Protein AF-A0A6N2JPS5-F1 (afdb_monomer)

Secondary structure (DSSP, 8-state):
------------------------------GGGTTTEEEEEEEEETTEEEEEPSS-EEE-TTSEEEETTTEEEEEEE-STTEEEEEETTTEEEEEEEEETTEEEEEETTEEEEEEEE-

Sequence (118 aa):
MKRFLFALLFLFFPLASLNLNYPSISLALDYQFVNETSWKVGSYENGVKSEAEPVPWVFRSNKTVNAGNLWRGIWKEEIGNRINVVIPSQDEFEVNFLNANEFIVFKNGEPYRWGRRQ

Foldseek 3Di:
DDDDDDDDDDDDDPPPPPPPPDPPPQLFAPCLLAAQWKWFKAWADPNDGDGGDPFIWTGHPVQKIDRPPPFIWGWDDDGHQKIWTDGPPPAIWIWGAPDSFKIFIDGPNHTTMIIGTD

Solvent-accessible surface area (backbone atoms only — not comparable to full-atom values): 6950 Å² total; per-residue (Å²): 140,83,85,84,84,83,83,83,82,80,80,82,73,80,80,76,79,78,77,76,78,68,77,79,76,74,51,64,53,61,59,82,63,47,40,75,35,46,23,37,34,18,48,26,54,97,92,42,75,51,77,59,45,92,61,38,40,38,30,37,76,86,35,38,33,30,37,72,89,80,45,63,31,42,46,44,81,65,69,39,53,30,30,41,37,40,29,84,99,77,49,64,35,41,38,40,48,79,51,86,49,35,34,41,27,28,44,96,88,38,69,46,30,35,35,34,55,110

Nearest PDB structures (foldseek):
  4cdc-assembly3_A  TM=5.733E-01  e=5.435E-03  Homo sapiens
  4cde-assembly1_D  TM=5.856E-01  e=2.292E-02  Homo sapiens
  6ksu-assembly2_B  TM=5.386E-01  e=1.719E+00  Streptomyces albidoflavus
  6ksu-assembly1_A  TM=5.591E-01  e=2.366E+00  Streptomyces albidoflavus
  8t1i-assembly1_I  TM=6.834E-01  e=5.264E+00  Mus musculus

Mean predicted aligned error: 11.91 Å

pLDDT: mean 81.28, std 19.8, range [42.62, 97.5]

Structure (mmCIF, N/CA/C/O backbone):
data_AF-A0A6N2JPS5-F1
#
_entry.id   AF-A0A6N2JPS5-F1
#
loop_
_atom_site.group_PDB
_atom_site.id
_atom_site.type_symbol
_atom_site.label_atom_id
_atom_site.label_alt_id
_atom_site.label_comp_id
_atom_site.label_asym_id
_atom_site.label_entity_id
_atom_site.label_seq_id
_atom_site.pdbx_PDB_ins_code
_atom_site.Cartn_x
_atom_site.Cartn_y
_atom_site.Cartn_z
_atom_site.occupancy
_atom_site.B_iso_or_equiv
_atom_site.auth_seq_id
_atom_site.auth_comp_id
_atom_site.auth_asym_id
_atom_site.auth_atom_id
_atom_site.pdbx_PDB_model_num
ATOM 1 N N . MET A 1 1 ? -51.072 74.377 -17.866 1.00 46.28 1 MET A N 1
ATOM 2 C CA . MET A 1 1 ? -49.753 73.755 -17.611 1.00 46.28 1 MET A CA 1
ATOM 3 C C . MET A 1 1 ? -49.767 73.113 -16.229 1.00 46.28 1 MET A C 1
ATOM 5 O O . MET A 1 1 ? -49.727 73.829 -15.240 1.00 46.28 1 MET A O 1
ATOM 9 N N . LYS A 1 2 ? -49.920 71.785 -16.151 1.00 43.72 2 LYS A N 1
ATOM 10 C CA . LYS A 1 2 ? -49.923 71.012 -14.896 1.00 43.72 2 LYS A CA 1
ATOM 11 C C . LYS A 1 2 ? -48.715 70.073 -14.912 1.00 43.72 2 LYS A C 1
ATOM 13 O O . LYS A 1 2 ? -48.508 69.371 -15.895 1.00 43.72 2 LYS A O 1
ATOM 18 N N . ARG A 1 3 ? -47.895 70.139 -13.861 1.00 46.50 3 ARG A N 1
ATOM 19 C CA . ARG A 1 3 ? -46.670 69.349 -13.673 1.00 46.50 3 ARG A CA 1
ATOM 20 C C . ARG A 1 3 ? -47.054 67.931 -13.234 1.00 46.50 3 ARG A C 1
ATOM 22 O O . ARG A 1 3 ? -47.804 67.794 -12.273 1.00 46.50 3 ARG A O 1
ATOM 29 N N . PHE A 1 4 ? -46.553 66.909 -13.925 1.00 44.97 4 PHE A N 1
ATOM 30 C CA . PHE A 1 4 ? -46.645 65.517 -13.481 1.00 44.97 4 PHE A CA 1
ATOM 31 C C . PHE A 1 4 ? -45.471 65.216 -12.547 1.00 44.97 4 PHE A C 1
ATOM 33 O O . PHE A 1 4 ? -44.313 65.369 -12.929 1.00 44.97 4 PHE A O 1
ATOM 40 N N . LEU A 1 5 ? -45.786 64.821 -11.315 1.00 45.25 5 LEU A N 1
ATOM 41 C CA . LEU A 1 5 ? -44.838 64.311 -10.332 1.00 45.25 5 LEU A CA 1
ATOM 42 C C . LEU A 1 5 ? -44.864 62.777 -10.443 1.00 45.25 5 LEU A C 1
ATOM 44 O O . LEU A 1 5 ? -45.883 62.165 -10.134 1.00 45.25 5 LEU A O 1
ATOM 48 N N . PHE A 1 6 ? -43.781 62.161 -10.916 1.00 45.09 6 PHE A N 1
ATOM 49 C CA . PHE A 1 6 ? -43.603 60.708 -10.851 1.00 45.09 6 PHE A CA 1
ATOM 50 C C . PHE A 1 6 ? -42.945 60.362 -9.511 1.00 45.09 6 PHE A C 1
ATOM 52 O O . PHE A 1 6 ? -41.793 60.718 -9.273 1.00 45.09 6 PHE A O 1
ATOM 59 N N . ALA A 1 7 ? -43.684 59.686 -8.632 1.00 49.62 7 ALA A N 1
ATOM 60 C CA . ALA A 1 7 ? -43.135 59.062 -7.435 1.00 49.62 7 ALA A CA 1
ATOM 61 C C . ALA A 1 7 ? -42.608 57.667 -7.804 1.00 49.62 7 ALA A C 1
ATOM 63 O O . ALA A 1 7 ? -43.377 56.787 -8.190 1.00 49.62 7 ALA A O 1
ATOM 64 N N . LEU A 1 8 ? -41.290 57.487 -7.719 1.00 46.53 8 LEU A N 1
ATOM 65 C CA . LEU A 1 8 ? -40.603 56.216 -7.933 1.00 46.53 8 LEU A CA 1
ATOM 66 C C . LEU A 1 8 ? -40.613 55.433 -6.610 1.00 46.53 8 LEU A C 1
ATOM 68 O O . LEU A 1 8 ? -39.907 55.786 -5.666 1.00 46.53 8 LEU A O 1
ATOM 72 N N . LEU A 1 9 ? -41.456 54.406 -6.519 1.00 47.78 9 LEU A N 1
ATOM 73 C CA . LEU A 1 9 ? -41.543 53.528 -5.354 1.00 47.78 9 LEU A CA 1
ATOM 74 C C . LEU A 1 9 ? -40.442 52.456 -5.459 1.00 47.78 9 LEU A C 1
ATOM 76 O O . LEU A 1 9 ? -40.553 51.524 -6.252 1.00 47.78 9 LEU A O 1
ATOM 80 N N . PHE A 1 10 ? -39.362 52.593 -4.687 1.00 46.97 10 PHE A N 1
ATOM 81 C CA . PHE A 1 10 ? -38.354 51.539 -4.549 1.00 46.97 10 PHE A CA 1
ATOM 82 C C . PHE A 1 10 ? -38.905 50.422 -3.655 1.00 46.97 10 PHE A C 1
ATOM 84 O O . PHE A 1 10 ? -39.022 50.587 -2.442 1.00 46.97 10 PHE A O 1
ATOM 91 N N . LEU A 1 11 ? -39.236 49.275 -4.249 1.00 50.22 11 LEU A N 1
ATOM 92 C CA . LEU A 1 11 ? -39.486 48.046 -3.500 1.00 50.22 11 LEU A CA 1
ATOM 93 C C . LEU A 1 11 ? -38.140 47.453 -3.066 1.00 50.22 11 LEU A C 1
ATOM 95 O O . LEU A 1 11 ? -37.388 46.914 -3.876 1.00 50.22 11 LEU A O 1
ATOM 99 N N . PHE A 1 12 ? -37.839 47.575 -1.774 1.00 47.62 12 PHE A N 1
ATOM 100 C CA . PHE A 1 12 ? -36.785 46.819 -1.105 1.00 47.62 12 PHE A CA 1
ATOM 101 C C . PHE A 1 12 ? -37.189 45.339 -1.080 1.00 47.62 12 PHE A C 1
ATOM 103 O O . PHE A 1 12 ? -38.052 44.940 -0.300 1.00 47.62 12 PHE A O 1
ATOM 110 N N . PHE A 1 13 ? -36.570 44.516 -1.923 1.00 46.41 13 PHE A N 1
ATOM 111 C CA . PHE A 1 13 ? -36.576 43.069 -1.726 1.00 46.41 13 PHE A CA 1
ATOM 112 C C . PHE A 1 13 ? -35.463 42.722 -0.730 1.00 46.41 13 PHE A C 1
ATOM 114 O O . PHE A 1 13 ? -34.297 42.996 -1.028 1.00 46.41 13 PHE A O 1
ATOM 121 N N . PRO A 1 14 ? -35.758 42.136 0.444 1.00 51.16 14 PRO A N 1
ATOM 122 C CA . PRO A 1 14 ? -34.706 41.555 1.259 1.00 51.16 14 PRO A CA 1
ATOM 123 C C . PRO A 1 14 ? -34.118 40.369 0.487 1.00 51.16 14 PRO A C 1
ATOM 125 O O . PRO A 1 14 ? -34.836 39.427 0.147 1.00 51.16 14 PRO A O 1
ATOM 128 N N . LEU A 1 15 ? -32.814 40.419 0.191 1.00 50.81 15 LEU A N 1
ATOM 129 C CA . LEU A 1 15 ? -32.074 39.237 -0.236 1.00 50.81 15 LEU A CA 1
ATOM 130 C C . LEU A 1 15 ? -32.166 38.218 0.902 1.00 50.81 15 LEU A C 1
ATOM 132 O O . LEU A 1 15 ? -31.472 38.329 1.910 1.00 50.81 15 LEU A O 1
ATOM 136 N N . ALA A 1 16 ? -33.044 37.232 0.748 1.00 57.97 16 ALA A N 1
ATOM 137 C CA . ALA A 1 16 ? -32.951 36.014 1.522 1.00 57.97 16 ALA A CA 1
ATOM 138 C C . ALA A 1 16 ? -31.613 35.368 1.152 1.00 57.97 16 ALA A C 1
ATOM 140 O O . ALA A 1 16 ? -31.433 34.886 0.033 1.00 57.97 16 ALA A O 1
ATOM 141 N N . SER A 1 17 ? -30.653 35.414 2.073 1.00 56.91 17 SER A N 1
ATOM 142 C CA . SER A 1 17 ? -29.422 34.645 1.969 1.00 56.91 17 SER A CA 1
ATOM 143 C C . SER A 1 17 ? -29.810 33.174 1.863 1.00 56.91 17 SER A C 1
ATOM 145 O O . SER A 1 17 ? -30.219 32.561 2.849 1.00 56.91 17 SER A O 1
ATOM 147 N N . LEU A 1 18 ? -29.733 32.617 0.654 1.00 47.78 18 LEU A N 1
ATOM 148 C CA . LEU A 1 18 ? -29.819 31.180 0.440 1.00 47.78 18 LEU A CA 1
ATOM 149 C C . LEU A 1 18 ? -28.638 30.563 1.181 1.00 47.78 18 LEU A C 1
ATOM 151 O O . LEU A 1 18 ? -27.499 30.604 0.720 1.00 47.78 18 LEU A O 1
ATOM 155 N N . ASN A 1 19 ? -28.920 30.037 2.368 1.00 46.47 19 ASN A N 1
ATOM 156 C CA . ASN A 1 19 ? -27.998 29.205 3.111 1.00 46.47 19 ASN A CA 1
ATOM 157 C C . ASN A 1 19 ? -27.922 27.884 2.339 1.00 46.47 19 ASN A C 1
ATOM 159 O O . ASN A 1 19 ? -28.701 26.960 2.572 1.00 46.47 19 ASN A O 1
ATOM 163 N N . LEU A 1 20 ? -27.069 27.859 1.313 1.00 42.62 20 LEU A N 1
ATOM 164 C CA . LEU A 1 20 ? -26.718 26.648 0.592 1.00 42.62 20 LEU A CA 1
ATOM 165 C C . LEU A 1 20 ? -25.969 25.774 1.590 1.00 42.62 20 LEU A C 1
ATOM 167 O O . LEU A 1 20 ? -24.757 25.879 1.759 1.00 42.62 20 LEU A O 1
ATOM 171 N N . ASN A 1 21 ? -26.733 24.947 2.293 1.00 45.78 21 ASN A N 1
ATOM 172 C CA . ASN A 1 21 ? -26.217 23.836 3.058 1.00 45.78 21 ASN A CA 1
ATOM 173 C C . ASN A 1 21 ? -25.651 22.852 2.032 1.00 45.78 21 ASN A C 1
ATOM 175 O O . ASN A 1 21 ? -26.351 21.958 1.559 1.00 45.78 21 ASN A O 1
ATOM 179 N N . TYR A 1 22 ? -24.421 23.101 1.584 1.00 45.38 22 TYR A N 1
ATOM 180 C CA . TYR A 1 22 ? -23.678 22.122 0.815 1.00 45.38 22 TYR A CA 1
ATOM 181 C C . TYR A 1 22 ? -23.520 20.917 1.737 1.00 45.38 22 TYR A C 1
ATOM 183 O O . TYR A 1 22 ? -22.900 21.066 2.794 1.00 45.38 22 TYR A O 1
ATOM 191 N N . PRO A 1 23 ? -24.078 19.739 1.404 1.00 45.28 23 PRO A N 1
ATOM 192 C CA . PRO A 1 23 ? -23.698 18.548 2.128 1.00 45.28 23 PRO A CA 1
ATOM 193 C C . PRO A 1 23 ? -22.191 18.420 1.942 1.00 45.28 23 PRO A C 1
ATOM 195 O O . PRO A 1 23 ? -21.704 18.297 0.816 1.00 45.28 23 PRO A O 1
ATOM 198 N N . SER A 1 24 ? -21.446 18.514 3.038 1.00 46.25 24 SER A N 1
ATOM 199 C CA . SER A 1 24 ? -20.051 18.117 3.068 1.00 46.25 24 SER A CA 1
ATOM 200 C C . SER A 1 24 ? -20.042 16.653 2.646 1.00 46.25 24 SER A C 1
ATOM 202 O O . SER A 1 24 ? -20.344 15.776 3.455 1.00 46.25 24 SER A O 1
ATOM 204 N N . ILE A 1 25 ? -19.776 16.372 1.369 1.00 48.50 25 ILE A N 1
ATOM 205 C CA . ILE A 1 25 ? -19.473 15.017 0.929 1.00 48.50 25 ILE A CA 1
ATOM 206 C C . ILE A 1 25 ? -18.106 14.732 1.542 1.00 48.50 25 ILE A C 1
ATOM 208 O O . ILE A 1 25 ? -17.063 14.949 0.932 1.00 48.50 25 ILE A O 1
ATOM 212 N N . SER A 1 26 ? -18.116 14.314 2.805 1.00 45.72 26 SER A N 1
ATOM 213 C CA . SER A 1 26 ? -17.046 13.504 3.346 1.00 45.72 26 SER A CA 1
ATOM 214 C C . SER A 1 26 ? -17.053 12.262 2.471 1.00 45.72 26 SER A C 1
ATOM 216 O O . SER A 1 26 ? -17.913 11.394 2.626 1.00 45.72 26 SER A O 1
ATOM 218 N N . LEU A 1 27 ? -16.184 12.242 1.460 1.00 52.41 27 LEU A N 1
ATOM 219 C CA . LEU A 1 27 ? -15.861 11.041 0.709 1.00 52.41 27 LEU A CA 1
ATOM 220 C C . LEU A 1 27 ? -15.152 10.129 1.709 1.00 52.41 27 LEU A C 1
ATOM 222 O O . LEU A 1 27 ? -13.929 10.084 1.748 1.00 52.41 27 LEU A O 1
ATOM 226 N N . ALA A 1 28 ? -15.915 9.506 2.607 1.00 54.88 28 ALA A N 1
ATOM 227 C CA . ALA A 1 28 ? -15.401 8.442 3.443 1.00 54.88 28 ALA A CA 1
ATOM 228 C C . ALA A 1 28 ? -14.760 7.431 2.495 1.00 54.88 28 ALA A C 1
ATOM 230 O O . ALA A 1 28 ? -15.338 7.128 1.443 1.00 54.88 28 ALA A O 1
ATOM 231 N N . LEU A 1 29 ? -13.561 6.962 2.834 1.00 60.25 29 LEU A N 1
ATOM 232 C CA . LEU A 1 29 ? -12.945 5.869 2.108 1.00 60.25 29 LEU A CA 1
ATOM 233 C C . LEU A 1 29 ? -13.990 4.757 2.054 1.00 60.25 29 LEU A C 1
ATOM 235 O O . LEU A 1 29 ? -14.466 4.319 3.105 1.00 60.25 29 LEU A O 1
ATOM 239 N N . ASP A 1 30 ? -14.395 4.318 0.862 1.00 65.50 30 ASP A N 1
ATOM 240 C CA . ASP A 1 30 ? -15.219 3.121 0.810 1.00 65.50 30 ASP A CA 1
ATOM 241 C C . ASP A 1 30 ? -14.335 1.986 1.323 1.00 65.50 30 ASP A C 1
ATOM 243 O O . ASP A 1 30 ? -13.376 1.559 0.672 1.00 65.50 30 ASP A O 1
ATOM 247 N N . TYR A 1 31 ? -14.619 1.549 2.549 1.00 61.44 31 TYR A N 1
ATOM 248 C CA . TYR A 1 31 ? -13.880 0.511 3.254 1.00 61.44 31 TYR A CA 1
ATOM 249 C C . TYR A 1 31 ? -13.767 -0.771 2.415 1.00 61.44 31 TYR A C 1
ATOM 251 O O . TYR A 1 31 ? -12.856 -1.571 2.643 1.00 61.44 31 TYR A O 1
ATOM 259 N N . GLN A 1 32 ? -14.637 -0.943 1.412 1.00 63.25 32 GLN A N 1
ATOM 260 C CA . GLN A 1 32 ? -14.581 -2.007 0.417 1.00 63.25 32 GLN A CA 1
ATOM 261 C C . GLN A 1 32 ? -13.287 -2.021 -0.424 1.00 63.25 32 GLN A C 1
ATOM 263 O O . GLN A 1 32 ? -12.913 -3.073 -0.956 1.00 63.25 32 GLN A O 1
ATOM 268 N N . PHE A 1 33 ? -12.579 -0.893 -0.552 1.00 70.25 33 PHE A N 1
ATOM 269 C CA . PHE A 1 33 ? -11.323 -0.819 -1.307 1.00 70.25 33 PHE A CA 1
ATOM 270 C C . PHE A 1 33 ? -10.105 -1.307 -0.526 1.00 70.25 33 PHE A C 1
ATOM 272 O O . PHE A 1 33 ? -9.121 -1.694 -1.146 1.00 70.25 33 PHE A O 1
ATOM 279 N N . VAL A 1 34 ? -10.158 -1.336 0.808 1.00 82.69 34 VAL A N 1
ATOM 280 C CA . VAL A 1 34 ? -8.989 -1.671 1.641 1.00 82.69 34 VAL A CA 1
ATOM 281 C C . VAL A 1 34 ? -9.198 -2.961 2.415 1.00 82.69 34 VAL A C 1
ATOM 283 O O . VAL A 1 34 ? -8.313 -3.811 2.453 1.00 82.69 34 VAL A O 1
ATOM 286 N N . ASN A 1 35 ? -10.370 -3.163 3.006 1.00 90.00 35 ASN A N 1
ATOM 287 C CA . ASN A 1 35 ? -10.589 -4.297 3.894 1.00 90.00 35 ASN A CA 1
ATOM 288 C C . ASN A 1 35 ? -10.630 -5.633 3.148 1.00 90.00 35 ASN A C 1
ATOM 290 O O . ASN A 1 35 ? -11.389 -5.798 2.197 1.00 90.00 35 ASN A O 1
ATOM 294 N N . GLU A 1 36 ? -9.868 -6.603 3.659 1.00 92.50 36 GLU A N 1
ATOM 295 C CA . GLU A 1 36 ? -9.789 -7.971 3.127 1.00 92.50 36 GLU A CA 1
ATOM 296 C C . GLU A 1 36 ? -9.407 -7.998 1.641 1.00 92.50 36 GLU A C 1
ATOM 298 O O . GLU A 1 36 ? -9.981 -8.720 0.826 1.00 92.50 36 GLU A O 1
ATOM 303 N N . THR A 1 37 ? -8.416 -7.182 1.284 1.00 94.94 37 THR A N 1
ATOM 304 C CA . THR A 1 37 ? -7.919 -7.066 -0.086 1.00 94.94 37 THR A CA 1
ATOM 305 C C . THR A 1 37 ? -6.486 -7.566 -0.202 1.00 94.94 37 THR A C 1
ATOM 307 O O . THR A 1 37 ? -5.688 -7.458 0.732 1.00 94.94 37 THR A O 1
ATOM 310 N N . SER A 1 38 ? -6.158 -8.127 -1.366 1.00 96.12 38 SER A N 1
ATOM 311 C CA . SER A 1 38 ? -4.811 -8.567 -1.715 1.00 96.12 38 SER A CA 1
ATOM 312 C C . SER A 1 38 ? -4.358 -7.894 -3.005 1.00 96.12 38 SER A C 1
ATOM 314 O O . SER A 1 38 ? -5.147 -7.722 -3.937 1.00 96.12 38 SER A O 1
ATOM 316 N N . TRP A 1 39 ? -3.092 -7.488 -3.046 1.00 96.69 39 TRP A N 1
ATOM 317 C CA . TRP A 1 39 ? -2.547 -6.641 -4.099 1.00 96.69 39 TRP A CA 1
ATOM 318 C C . TRP A 1 39 ? -1.195 -7.155 -4.560 1.00 96.69 39 TRP A C 1
ATOM 320 O O . TRP A 1 39 ? -0.305 -7.398 -3.747 1.00 96.69 39 TRP A O 1
ATOM 330 N N . LYS A 1 40 ? -1.014 -7.267 -5.876 1.00 96.69 40 LYS A N 1
ATOM 331 C CA . LYS A 1 40 ? 0.315 -7.385 -6.483 1.00 96.69 40 LYS A CA 1
ATOM 332 C C . LYS A 1 40 ? 0.964 -6.007 -6.457 1.00 96.69 40 LYS A C 1
ATOM 334 O O . LYS A 1 40 ? 0.348 -5.060 -6.941 1.00 96.69 40 LYS A O 1
ATOM 339 N N . VAL A 1 41 ? 2.172 -5.902 -5.908 1.00 96.69 41 VAL A N 1
ATOM 340 C CA . VAL A 1 41 ? 2.854 -4.615 -5.713 1.00 96.69 41 VAL A CA 1
ATOM 341 C C . VAL A 1 41 ? 4.189 -4.605 -6.437 1.00 96.69 41 VAL A C 1
ATOM 343 O O . VAL A 1 41 ? 4.956 -5.550 -6.312 1.00 96.69 41 VAL A O 1
ATOM 346 N N . GLY A 1 42 ? 4.462 -3.551 -7.200 1.00 96.31 42 GLY A N 1
ATOM 347 C CA . GLY A 1 42 ? 5.739 -3.332 -7.883 1.00 96.31 42 GLY A CA 1
ATOM 348 C C . GLY A 1 42 ? 6.344 -1.973 -7.539 1.00 96.31 42 GLY A C 1
ATOM 349 O O . GLY A 1 42 ? 5.695 -1.124 -6.923 1.00 96.31 42 GLY A O 1
ATOM 350 N N . SER A 1 43 ? 7.595 -1.758 -7.936 1.00 95.69 43 SER A N 1
ATOM 351 C CA . SER A 1 43 ? 8.271 -0.462 -7.838 1.00 95.69 43 SER A CA 1
ATOM 352 C C . SER A 1 43 ? 7.657 0.568 -8.779 1.00 95.69 43 SER A C 1
ATOM 354 O O . SER A 1 43 ? 7.199 0.238 -9.877 1.00 95.69 43 SER A O 1
ATOM 356 N N . TYR A 1 44 ? 7.642 1.821 -8.338 1.00 94.25 44 TYR A N 1
ATOM 357 C CA . TYR A 1 44 ? 7.251 2.965 -9.146 1.00 94.25 44 TYR A CA 1
ATOM 358 C C . TYR A 1 44 ? 8.393 3.974 -9.132 1.00 94.25 44 TYR A C 1
ATOM 360 O O . TYR A 1 44 ? 8.674 4.573 -8.100 1.00 94.25 44 TYR A O 1
ATOM 368 N N . GLU A 1 45 ? 9.050 4.160 -10.273 1.00 90.56 45 GLU A N 1
ATOM 369 C CA . GLU A 1 45 ? 10.230 5.018 -10.388 1.00 90.56 45 GLU A CA 1
ATOM 370 C C . GLU A 1 45 ? 10.107 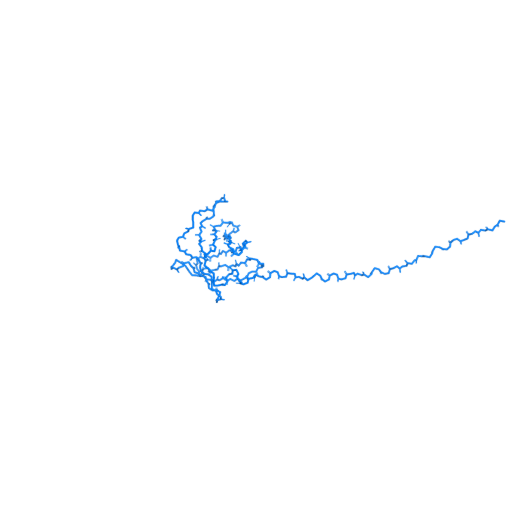5.880 -11.642 1.00 90.56 45 GLU A C 1
ATOM 372 O O . GLU A 1 45 ? 9.834 5.372 -12.728 1.00 90.56 45 GLU A O 1
ATOM 377 N N . ASN A 1 46 ? 10.285 7.198 -11.505 1.00 88.56 46 ASN A N 1
ATOM 378 C CA . ASN A 1 46 ? 10.261 8.149 -12.626 1.00 88.56 46 ASN A CA 1
ATOM 379 C C . ASN A 1 46 ? 9.010 8.039 -13.526 1.00 88.56 46 ASN A C 1
ATOM 381 O O . ASN A 1 46 ? 9.091 8.186 -14.744 1.00 88.56 46 ASN A O 1
ATOM 385 N N . GLY A 1 47 ? 7.845 7.749 -12.937 1.00 87.81 47 GLY A N 1
ATOM 386 C CA . GLY A 1 47 ? 6.591 7.585 -13.683 1.00 87.81 47 GLY A CA 1
ATOM 387 C C . GLY A 1 47 ? 6.385 6.200 -14.306 1.00 87.81 47 GLY A C 1
ATOM 388 O O . GLY A 1 47 ? 5.374 5.981 -14.971 1.00 87.81 47 GLY A O 1
ATOM 389 N N . VAL A 1 48 ? 7.310 5.261 -14.097 1.00 91.38 48 VAL A N 1
ATOM 390 C CA . VAL A 1 48 ? 7.277 3.920 -14.689 1.00 91.38 48 VAL A CA 1
ATOM 391 C C . VAL A 1 48 ? 6.935 2.875 -13.627 1.00 91.38 48 VAL A C 1
ATOM 393 O O . VAL A 1 48 ? 7.567 2.801 -12.573 1.00 91.38 48 VAL A O 1
ATOM 396 N N . LYS A 1 49 ? 5.933 2.041 -13.929 1.00 94.44 49 LYS A N 1
ATOM 397 C CA . LYS A 1 49 ? 5.544 0.868 -13.132 1.00 94.44 49 LYS A CA 1
ATOM 398 C C . LYS A 1 49 ? 6.440 -0.321 -13.507 1.00 94.44 49 LYS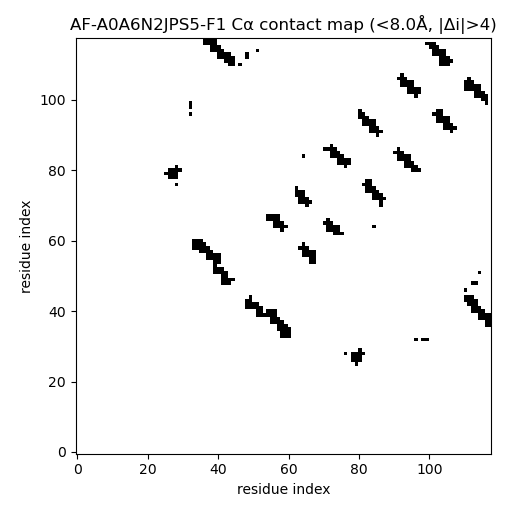 A C 1
ATOM 400 O O . LYS A 1 49 ? 6.438 -0.733 -14.666 1.00 94.44 49 LYS A O 1
ATOM 405 N N . SER A 1 50 ? 7.177 -0.885 -12.549 1.00 94.00 50 SER A N 1
ATOM 406 C CA . SER A 1 50 ? 7.912 -2.144 -12.754 1.00 94.00 50 SER A CA 1
ATOM 407 C C . SER A 1 50 ? 6.962 -3.340 -12.824 1.00 94.00 50 SER A C 1
ATOM 409 O O . SER A 1 50 ? 5.776 -3.217 -12.518 1.00 94.00 50 SER A O 1
ATOM 411 N N . GLU A 1 51 ? 7.490 -4.527 -13.129 1.00 92.31 51 GLU A N 1
ATOM 412 C CA . GLU A 1 51 ? 6.764 -5.769 -12.859 1.00 92.31 51 GLU A CA 1
ATOM 413 C C . GLU A 1 51 ? 6.426 -5.879 -11.363 1.00 92.31 51 GLU A C 1
ATOM 415 O O . GLU A 1 51 ? 7.156 -5.372 -10.504 1.00 92.31 51 GLU A O 1
ATOM 420 N N . ALA A 1 52 ? 5.284 -6.496 -11.062 1.00 90.75 52 ALA A N 1
ATOM 421 C CA . ALA A 1 52 ? 4.863 -6.691 -9.687 1.00 90.75 52 ALA A CA 1
ATOM 422 C C . ALA A 1 52 ? 5.636 -7.841 -9.031 1.00 90.75 52 ALA A C 1
ATOM 424 O O . ALA A 1 52 ? 5.802 -8.911 -9.616 1.00 90.75 52 ALA A O 1
ATOM 425 N N . GLU A 1 53 ? 6.048 -7.629 -7.787 1.00 85.81 53 GLU A N 1
ATOM 426 C CA . GLU A 1 53 ? 6.708 -8.631 -6.964 1.00 85.81 53 GLU A CA 1
ATOM 427 C C . GLU A 1 53 ? 5.757 -9.802 -6.638 1.00 85.81 53 GLU A C 1
ATOM 429 O O . GLU A 1 53 ? 4.533 -9.624 -6.553 1.00 85.81 53 GLU A O 1
ATOM 434 N N . PRO A 1 54 ? 6.297 -11.021 -6.432 1.00 83.25 54 PRO A N 1
ATOM 435 C CA . PRO A 1 54 ? 5.485 -12.217 -6.215 1.00 83.25 54 PRO A CA 1
ATOM 436 C C . PRO A 1 54 ? 4.763 -12.234 -4.861 1.00 83.25 54 PRO A C 1
ATOM 438 O O . PRO A 1 54 ? 3.780 -12.957 -4.708 1.00 83.25 54 PRO A O 1
ATOM 441 N N . VAL A 1 55 ? 5.235 -11.464 -3.874 1.00 92.00 55 VAL A N 1
ATOM 442 C CA . VAL A 1 55 ? 4.654 -11.423 -2.527 1.00 92.00 55 VAL A CA 1
ATOM 443 C C . VAL A 1 55 ? 3.599 -10.315 -2.461 1.00 92.00 55 VAL A C 1
ATOM 445 O O . VAL A 1 55 ? 3.953 -9.137 -2.540 1.00 92.00 55 VAL A O 1
ATOM 448 N N . PRO A 1 56 ? 2.306 -10.650 -2.305 1.00 94.44 56 PRO A N 1
ATOM 449 C CA . PRO A 1 56 ? 1.266 -9.641 -2.300 1.00 94.44 56 PRO A CA 1
ATOM 450 C C . PRO A 1 56 ? 1.217 -8.875 -0.980 1.00 94.44 56 PRO A C 1
ATOM 452 O O . PRO A 1 56 ? 1.567 -9.395 0.083 1.00 94.44 56 PRO A O 1
ATOM 455 N N . TRP A 1 57 ? 0.696 -7.654 -1.049 1.00 96.69 57 TRP A N 1
ATOM 456 C CA . TRP A 1 57 ? 0.300 -6.899 0.132 1.00 96.69 57 TRP A CA 1
ATOM 457 C C . TRP A 1 57 ? -1.144 -7.237 0.475 1.00 96.69 57 TRP A C 1
ATOM 459 O O . TRP A 1 57 ? -2.015 -7.218 -0.395 1.00 96.69 57 TRP A O 1
ATOM 469 N N . VAL A 1 58 ? -1.400 -7.562 1.738 1.00 97.00 58 VAL A N 1
ATOM 470 C CA . VAL A 1 58 ? -2.721 -7.966 2.223 1.00 97.00 58 VAL A CA 1
ATOM 471 C C . VAL A 1 58 ? -3.183 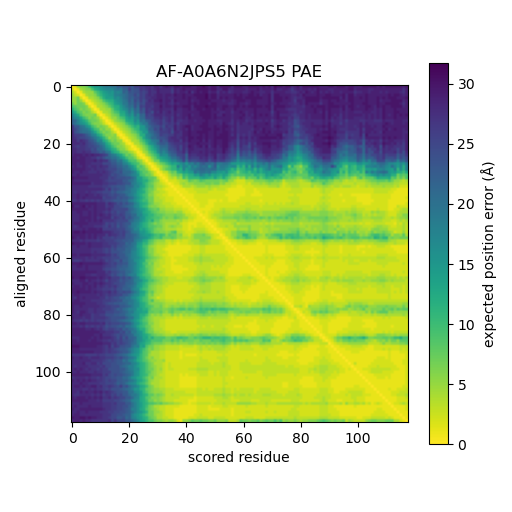-6.993 3.294 1.00 97.00 58 VAL A C 1
ATOM 473 O O . VAL A 1 58 ? -2.577 -6.929 4.364 1.00 97.00 58 VAL A O 1
ATOM 476 N N . PHE A 1 59 ? -4.271 -6.279 3.018 1.00 95.75 59 PHE A N 1
ATOM 477 C CA . PHE A 1 59 ? -4.911 -5.349 3.944 1.00 95.75 59 PHE A CA 1
ATOM 478 C C . PHE A 1 59 ? -6.106 -6.033 4.611 1.00 95.75 59 PHE A C 1
ATOM 480 O O . PHE A 1 59 ? -6.963 -6.620 3.950 1.00 95.75 59 PHE A O 1
ATOM 487 N N . ARG A 1 60 ? -6.160 -5.975 5.940 1.00 95.44 60 ARG A N 1
ATOM 488 C CA . ARG A 1 60 ? -7.177 -6.633 6.769 1.00 95.44 60 ARG A CA 1
ATOM 489 C C . ARG A 1 60 ? -8.104 -5.608 7.408 1.00 95.44 60 ARG A C 1
ATOM 491 O O . ARG A 1 60 ? -7.687 -4.496 7.729 1.00 95.44 60 ARG A O 1
ATOM 498 N N . SER A 1 61 ? -9.332 -6.028 7.684 1.00 92.31 61 SER A N 1
ATOM 499 C CA . SER A 1 61 ? -10.357 -5.237 8.381 1.00 92.31 61 SER A CA 1
ATOM 500 C C . SER A 1 61 ? -9.951 -4.780 9.787 1.00 92.31 61 SER A C 1
ATOM 502 O O . SER A 1 61 ? -10.358 -3.711 10.238 1.00 92.31 61 SER A O 1
ATOM 504 N N . ASN A 1 62 ? -9.079 -5.533 10.460 1.00 93.62 62 ASN A N 1
ATOM 505 C CA . ASN A 1 62 ? -8.532 -5.198 11.778 1.00 93.62 62 ASN A CA 1
ATOM 506 C C . ASN A 1 62 ? -7.396 -4.153 11.743 1.00 93.62 62 ASN A C 1
ATOM 508 O O . ASN A 1 62 ? -6.608 -4.083 12.685 1.00 93.62 62 ASN A O 1
ATOM 512 N N . LYS A 1 63 ? -7.282 -3.377 10.657 1.00 94.50 63 LYS A N 1
ATOM 513 C CA . LYS A 1 63 ? -6.256 -2.341 10.453 1.00 94.50 63 LYS A CA 1
ATOM 514 C C . LYS A 1 63 ? -4.819 -2.861 10.327 1.00 94.50 63 LYS A C 1
ATOM 516 O O . LYS A 1 63 ? -3.878 -2.075 10.35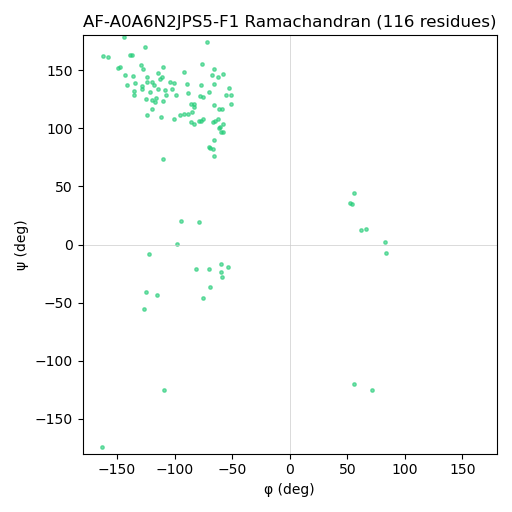1 1.00 94.50 63 LYS A O 1
ATOM 521 N N . THR A 1 64 ? -4.621 -4.166 10.139 1.00 96.69 64 THR A N 1
ATOM 522 C CA . THR A 1 64 ? -3.291 -4.722 9.843 1.00 96.69 64 THR A CA 1
ATOM 523 C C . THR A 1 64 ? -3.041 -4.811 8.343 1.00 96.69 64 THR A C 1
ATOM 525 O O . THR A 1 64 ? -3.960 -5.014 7.544 1.00 96.69 64 THR A O 1
ATOM 528 N N . VAL A 1 65 ? -1.779 -4.664 7.958 1.00 97.06 65 VAL A N 1
ATOM 529 C CA . VAL A 1 65 ? -1.295 -4.890 6.596 1.00 97.06 65 VAL A CA 1
ATOM 530 C C . VAL A 1 65 ? 0.018 -5.667 6.648 1.00 97.06 65 VAL A C 1
ATOM 532 O O . VAL A 1 65 ? 0.800 -5.528 7.587 1.00 97.06 65 VAL A O 1
ATOM 535 N N . ASN A 1 66 ? 0.256 -6.547 5.682 1.00 96.62 66 ASN A N 1
ATOM 536 C CA . ASN A 1 66 ? 1.502 -7.308 5.590 1.00 96.62 66 ASN A CA 1
ATOM 537 C C . ASN A 1 66 ? 1.881 -7.576 4.135 1.00 96.62 66 ASN A C 1
ATOM 539 O O . ASN A 1 66 ? 1.000 -7.697 3.286 1.00 96.62 66 ASN A O 1
ATOM 543 N N . ALA A 1 67 ? 3.178 -7.741 3.887 1.00 95.00 67 ALA A N 1
ATOM 544 C CA . ALA A 1 67 ? 3.712 -8.289 2.644 1.00 95.00 67 ALA A CA 1
ATOM 545 C C . ALA A 1 67 ? 4.292 -9.682 2.916 1.00 95.00 67 ALA A C 1
ATOM 547 O O . ALA A 1 67 ? 5.508 -9.869 3.024 1.00 95.00 67 ALA A O 1
ATOM 548 N N . GLY A 1 68 ? 3.409 -10.663 3.116 1.00 90.88 68 GLY A N 1
ATOM 549 C CA . GLY A 1 68 ? 3.794 -12.023 3.491 1.00 90.88 68 GLY A CA 1
ATOM 550 C C . GLY A 1 68 ? 4.649 -12.050 4.764 1.00 90.88 68 GLY A C 1
ATOM 551 O O . GLY A 1 68 ? 4.217 -11.602 5.827 1.00 90.88 68 GLY A O 1
ATOM 552 N N . ASN A 1 69 ? 5.874 -12.572 4.648 1.00 91.38 69 ASN A N 1
ATOM 553 C CA . ASN A 1 69 ? 6.847 -12.633 5.746 1.00 91.38 69 ASN A CA 1
ATOM 554 C C . ASN A 1 69 ? 7.882 -11.493 5.720 1.00 91.38 69 ASN A C 1
ATOM 556 O O . ASN A 1 69 ? 8.756 -11.470 6.580 1.00 91.38 69 ASN A O 1
ATOM 560 N N . LEU A 1 70 ? 7.810 -10.576 4.747 1.00 91.75 70 LEU A N 1
ATOM 561 C CA . LEU A 1 70 ? 8.807 -9.515 4.571 1.00 91.75 70 LEU A CA 1
ATOM 562 C C . LEU A 1 70 ? 8.638 -8.409 5.611 1.00 91.75 70 LEU A C 1
ATOM 564 O O . LEU A 1 70 ? 9.607 -7.981 6.230 1.00 91.75 70 LEU A O 1
ATOM 568 N N . TRP A 1 71 ? 7.400 -7.962 5.819 1.00 94.56 71 TRP A N 1
ATOM 569 C CA . TRP A 1 71 ? 7.080 -6.939 6.807 1.00 94.56 71 TRP A CA 1
ATOM 570 C C . TRP A 1 71 ? 5.610 -6.999 7.224 1.00 94.56 71 TRP A C 1
ATOM 572 O O . TRP A 1 71 ? 4.754 -7.572 6.540 1.00 94.56 71 TRP A O 1
ATOM 582 N N . ARG A 1 72 ? 5.328 -6.388 8.377 1.00 96.56 72 ARG A N 1
ATOM 583 C CA . ARG A 1 72 ? 3.985 -6.201 8.934 1.00 96.56 72 ARG A CA 1
ATOM 584 C C . ARG A 1 72 ? 3.843 -4.767 9.416 1.00 96.56 72 ARG A C 1
ATOM 586 O O . ARG A 1 72 ? 4.768 -4.229 10.014 1.00 96.56 72 ARG A O 1
ATOM 593 N N . GLY A 1 73 ? 2.686 -4.179 9.165 1.00 97.19 73 GLY A N 1
ATOM 594 C CA . GLY A 1 73 ? 2.374 -2.809 9.527 1.00 97.19 73 GLY A CA 1
ATOM 595 C C . GLY A 1 73 ? 0.924 -2.645 9.954 1.00 97.19 73 GLY A C 1
ATOM 596 O O . GLY A 1 73 ? 0.124 -3.589 9.958 1.00 97.19 73 GLY A O 1
ATOM 597 N N . ILE A 1 74 ? 0.601 -1.415 10.317 1.00 97.06 74 ILE A N 1
ATOM 598 C CA . ILE A 1 74 ? -0.742 -0.973 10.673 1.00 97.06 74 ILE A CA 1
ATOM 599 C C . ILE A 1 74 ? -1.130 0.099 9.670 1.00 97.06 74 ILE A C 1
ATOM 601 O O . ILE A 1 74 ? -0.313 0.960 9.350 1.00 97.06 74 ILE A O 1
ATOM 605 N N . TRP A 1 75 ? -2.362 0.049 9.180 1.00 95.62 75 TRP A N 1
ATOM 606 C CA . TRP A 1 75 ? -2.896 1.093 8.324 1.00 95.62 75 TRP A CA 1
ATOM 607 C C . TRP A 1 75 ? -3.984 1.893 9.030 1.00 95.62 75 TRP A C 1
ATOM 609 O O . TRP A 1 75 ? -4.792 1.360 9.794 1.00 95.62 75 TRP A O 1
ATOM 619 N N . LYS A 1 76 ? -4.022 3.190 8.751 1.00 92.88 76 LYS A N 1
ATOM 620 C CA . LYS A 1 76 ? -5.014 4.122 9.274 1.00 92.88 76 LYS A CA 1
ATOM 621 C C . LYS A 1 76 ? -5.635 4.892 8.118 1.00 92.88 76 LYS A C 1
ATOM 623 O O . LYS A 1 76 ? -4.935 5.322 7.212 1.00 92.88 76 LYS A O 1
ATOM 628 N N . GLU A 1 77 ? -6.954 5.040 8.159 1.00 88.94 77 GLU A N 1
ATOM 629 C CA . GLU A 1 77 ? -7.667 5.892 7.208 1.00 88.94 77 GLU A CA 1
ATOM 630 C C . GLU A 1 77 ? -7.277 7.356 7.418 1.00 88.94 77 GLU A C 1
ATOM 632 O O . GLU A 1 77 ? -7.166 7.818 8.559 1.00 88.94 77 GLU A O 1
ATOM 637 N N . GLU A 1 78 ? -7.083 8.066 6.312 1.00 85.44 78 GLU A N 1
ATOM 638 C CA . GLU A 1 78 ? -6.927 9.512 6.310 1.00 85.44 78 GLU A CA 1
ATOM 639 C C . GLU A 1 78 ? -8.161 10.179 5.690 1.00 85.44 78 GLU A C 1
ATOM 641 O O . GLU A 1 78 ? -9.279 9.978 6.155 1.00 85.44 78 GLU A O 1
ATOM 646 N N . ILE A 1 79 ? -7.972 11.016 4.672 1.00 80.25 79 ILE A N 1
ATOM 647 C CA . ILE A 1 79 ? -9.040 11.757 4.009 1.00 80.25 79 ILE A CA 1
ATOM 648 C C . ILE A 1 79 ? -9.253 11.157 2.623 1.00 80.25 79 ILE A C 1
ATOM 650 O O . ILE A 1 79 ? -8.302 10.987 1.857 1.00 80.25 79 ILE A O 1
ATOM 654 N N . GLY A 1 80 ? -10.510 10.901 2.260 1.00 83.38 80 GLY A N 1
ATOM 655 C CA . GLY A 1 80 ? -10.842 10.469 0.909 1.00 83.38 80 GLY A CA 1
ATOM 656 C C . GLY A 1 80 ? -10.387 9.041 0.637 1.00 83.38 80 GLY A C 1
ATOM 657 O O . GLY A 1 80 ? -10.721 8.106 1.351 1.00 83.38 80 GLY A O 1
ATOM 658 N N . ASN A 1 81 ? -9.606 8.878 -0.425 1.00 88.19 81 ASN A N 1
ATOM 659 C CA . ASN A 1 81 ? -9.100 7.601 -0.919 1.00 88.19 81 ASN A CA 1
ATOM 660 C C . ASN A 1 81 ? -7.693 7.254 -0.396 1.00 88.19 81 ASN A C 1
ATOM 662 O O . ASN A 1 81 ? -6.981 6.459 -1.012 1.00 88.19 81 ASN A O 1
ATOM 666 N N . ARG A 1 82 ? -7.272 7.880 0.708 1.00 91.56 82 ARG A N 1
ATOM 667 C CA . ARG A 1 82 ? -5.916 7.772 1.248 1.00 91.56 82 ARG A CA 1
ATOM 668 C C . ARG A 1 82 ? -5.889 7.055 2.583 1.00 91.56 82 ARG A C 1
ATOM 670 O O . ARG A 1 82 ? -6.759 7.239 3.436 1.00 91.56 82 ARG A O 1
ATOM 677 N N . ILE A 1 83 ? -4.847 6.260 2.762 1.00 94.62 83 ILE A N 1
ATOM 678 C CA . ILE A 1 83 ? -4.484 5.673 4.044 1.00 94.62 83 ILE A CA 1
ATOM 679 C C . ILE A 1 83 ? -3.010 5.941 4.318 1.00 94.62 83 ILE A C 1
ATOM 681 O O . ILE A 1 83 ? -2.198 6.041 3.401 1.00 94.62 83 ILE A O 1
ATOM 685 N N . ASN A 1 84 ? -2.662 5.958 5.592 1.00 95.94 84 ASN A N 1
ATOM 686 C CA . ASN A 1 84 ? -1.289 5.908 6.052 1.00 95.94 84 ASN A CA 1
ATOM 687 C C . ASN A 1 84 ? -0.959 4.480 6.488 1.00 95.94 84 ASN A C 1
ATOM 689 O O . ASN A 1 84 ? -1.792 3.820 7.115 1.00 95.94 84 ASN A O 1
ATOM 693 N N . VAL A 1 85 ? 0.233 3.994 6.157 1.00 96.75 85 VAL A N 1
ATOM 694 C CA . VAL A 1 85 ? 0.754 2.705 6.610 1.00 96.75 85 VAL A CA 1
ATOM 695 C C . VAL A 1 85 ? 2.030 2.940 7.398 1.00 96.75 85 VAL A C 1
ATOM 697 O O . VAL A 1 85 ? 3.001 3.482 6.877 1.00 96.75 85 VAL A O 1
ATOM 700 N N . VAL A 1 86 ? 2.045 2.439 8.630 1.00 97.38 86 VAL A N 1
ATOM 701 C CA . VAL A 1 86 ? 3.205 2.472 9.521 1.00 97.38 86 VAL A CA 1
ATOM 702 C C . VAL A 1 86 ? 3.747 1.058 9.685 1.00 97.38 86 VAL A C 1
ATOM 704 O O . VAL A 1 86 ? 3.034 0.155 10.134 1.00 97.38 86 VAL A O 1
ATOM 707 N N . ILE A 1 87 ? 5.025 0.868 9.366 1.00 96.19 87 ILE A N 1
ATOM 708 C CA . ILE A 1 87 ? 5.796 -0.334 9.686 1.00 96.19 87 ILE A CA 1
ATOM 709 C C . ILE A 1 87 ? 6.645 -0.008 10.923 1.00 96.19 87 ILE A C 1
ATOM 711 O O . ILE A 1 87 ? 7.605 0.763 10.814 1.00 96.19 87 ILE A O 1
ATOM 715 N N . PRO A 1 88 ? 6.320 -0.564 12.107 1.00 91.31 88 PRO A N 1
ATOM 716 C CA . PRO A 1 88 ? 6.994 -0.209 13.352 1.00 91.31 88 PRO A CA 1
ATOM 717 C C . PRO A 1 88 ? 8.520 -0.294 13.246 1.00 91.31 88 PRO A C 1
ATOM 719 O O . PRO A 1 88 ? 9.066 -1.314 12.826 1.00 91.31 88 PRO A O 1
ATOM 722 N N . SER A 1 89 ? 9.195 0.789 13.643 1.00 86.19 89 SER A N 1
ATOM 723 C CA . SER A 1 89 ? 10.662 0.909 13.659 1.00 86.19 89 SER A CA 1
ATOM 724 C C . SER A 1 89 ? 11.359 0.793 12.295 1.00 86.19 89 SER A C 1
ATOM 726 O O . SER A 1 89 ? 12.582 0.663 12.268 1.00 86.19 89 SER A O 1
ATOM 728 N N . GLN A 1 90 ? 10.624 0.847 11.179 1.00 89.94 90 GLN A N 1
ATOM 729 C CA . GLN A 1 90 ? 11.203 0.765 9.836 1.00 89.94 90 GLN A CA 1
ATOM 730 C C . GLN A 1 90 ? 10.793 1.929 8.944 1.00 89.94 90 GLN A C 1
ATOM 732 O O . GLN A 1 90 ? 11.667 2.578 8.373 1.00 89.94 90 GLN A O 1
ATOM 737 N N . ASP A 1 91 ? 9.489 2.157 8.776 1.00 91.88 91 ASP A N 1
ATOM 738 C CA . ASP A 1 91 ? 9.022 3.013 7.689 1.00 91.88 91 ASP A CA 1
ATOM 739 C C . ASP A 1 91 ? 7.591 3.517 7.873 1.00 91.88 91 ASP A C 1
ATOM 741 O O . ASP A 1 91 ? 6.792 2.930 8.606 1.00 91.88 91 ASP A O 1
ATOM 745 N N . GLU A 1 92 ? 7.268 4.569 7.133 1.00 95.44 92 GLU A N 1
ATOM 746 C CA . GLU A 1 92 ? 5.921 5.111 7.001 1.00 95.44 92 GLU A CA 1
ATOM 747 C C . GLU A 1 92 ? 5.689 5.559 5.555 1.00 95.44 92 GLU A C 1
ATOM 749 O O . GLU A 1 92 ? 6.563 6.163 4.926 1.00 95.44 92 GLU A O 1
ATOM 754 N N . PHE A 1 93 ? 4.514 5.250 5.013 1.00 96.44 93 PHE A N 1
ATOM 755 C CA . PHE A 1 93 ? 4.137 5.658 3.664 1.00 96.44 93 PHE A CA 1
ATOM 756 C C . PHE A 1 93 ? 2.633 5.889 3.519 1.00 96.44 93 PHE A C 1
ATOM 758 O O . PHE A 1 93 ? 1.810 5.259 4.185 1.00 96.44 93 PHE A O 1
ATOM 765 N N . GLU A 1 94 ? 2.274 6.777 2.595 1.00 96.06 94 GLU A N 1
ATOM 766 C CA . GLU A 1 94 ? 0.890 7.038 2.199 1.00 96.06 94 GLU A CA 1
ATOM 767 C C . GLU A 1 94 ? 0.506 6.084 1.061 1.00 96.06 94 GLU A C 1
ATOM 769 O O . GLU A 1 94 ? 1.284 5.859 0.135 1.00 96.06 94 GLU A O 1
ATOM 774 N N . VAL A 1 95 ? -0.701 5.529 1.095 1.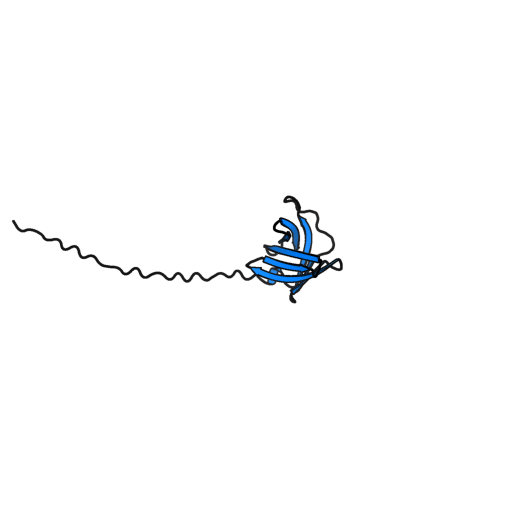00 95.69 95 VAL A N 1
ATOM 775 C CA . VAL A 1 95 ? -1.280 4.757 -0.008 1.00 95.69 95 VAL A CA 1
ATOM 776 C C . VAL A 1 95 ? -2.523 5.483 -0.499 1.00 95.69 95 VAL A C 1
ATOM 778 O O . VAL A 1 95 ? -3.466 5.711 0.256 1.00 95.69 95 VAL A O 1
ATOM 781 N N . ASN A 1 96 ? -2.530 5.818 -1.783 1.00 94.56 96 ASN A N 1
ATOM 782 C CA . ASN A 1 96 ? -3.609 6.524 -2.454 1.00 94.56 96 ASN A CA 1
ATOM 783 C C . ASN A 1 96 ? -4.298 5.577 -3.448 1.00 94.56 96 ASN A C 1
ATOM 785 O O . ASN A 1 96 ? -3.715 5.196 -4.471 1.00 94.56 96 ASN A O 1
ATOM 789 N N . PHE A 1 97 ? -5.532 5.179 -3.140 1.00 92.69 97 PHE A N 1
ATOM 790 C CA . PHE A 1 97 ? -6.335 4.274 -3.961 1.00 92.69 97 PHE A CA 1
ATOM 791 C C . PHE A 1 97 ? -6.952 5.029 -5.135 1.00 92.69 97 PHE A C 1
ATOM 793 O O . PHE A 1 97 ? -7.911 5.779 -4.976 1.00 92.69 97 PHE A O 1
ATOM 800 N N . LEU A 1 98 ? -6.426 4.818 -6.339 1.00 91.38 98 LEU A N 1
ATOM 801 C CA . LEU A 1 98 ? -6.911 5.498 -7.543 1.00 91.38 98 LEU A CA 1
ATOM 802 C C . LEU A 1 98 ? -8.312 5.020 -7.935 1.00 91.38 98 LEU A C 1
ATOM 804 O O . LEU A 1 98 ? -9.122 5.792 -8.442 1.00 91.38 98 LEU A O 1
ATOM 808 N N . ASN A 1 99 ? -8.577 3.730 -7.735 1.00 90.00 99 ASN A N 1
ATOM 809 C CA . ASN A 1 99 ? -9.859 3.080 -7.974 1.00 90.00 99 ASN A CA 1
ATOM 810 C C . ASN A 1 99 ? -9.899 1.727 -7.237 1.00 90.00 99 ASN A C 1
ATOM 812 O O . ASN A 1 99 ? -8.968 1.361 -6.522 1.00 90.00 99 ASN A O 1
ATOM 816 N N . ALA A 1 100 ? -10.962 0.948 -7.455 1.00 89.56 100 ALA A N 1
ATOM 817 C CA . ALA A 1 100 ? -11.158 -0.356 -6.818 1.00 89.56 100 ALA A CA 1
ATOM 818 C C . ALA A 1 100 ? -10.062 -1.400 -7.102 1.00 89.56 100 ALA A C 1
ATOM 820 O O . ALA A 1 100 ? -10.001 -2.410 -6.398 1.00 89.56 100 ALA A O 1
ATOM 821 N N . ASN A 1 101 ? -9.244 -1.177 -8.135 1.00 92.75 101 ASN A N 1
ATOM 822 C CA . ASN A 1 101 ? -8.286 -2.129 -8.683 1.00 92.75 101 ASN A CA 1
ATOM 823 C C . ASN A 1 101 ? -6.842 -1.624 -8.680 1.00 92.75 101 ASN A C 1
ATOM 825 O 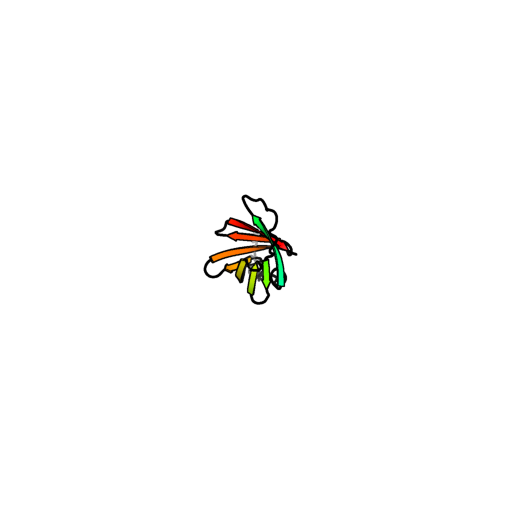O . ASN A 1 101 ? -5.951 -2.424 -8.965 1.00 92.75 101 ASN A O 1
ATOM 829 N N . GLU A 1 102 ? -6.583 -0.354 -8.356 1.00 94.25 102 GLU A N 1
ATOM 830 C CA . GLU A 1 102 ? -5.236 0.224 -8.376 1.00 94.25 102 GLU A CA 1
ATOM 831 C C . GLU A 1 102 ? -4.984 1.231 -7.247 1.00 94.25 102 GLU A C 1
ATOM 833 O O . GLU A 1 102 ? -5.852 2.033 -6.898 1.00 94.25 102 GLU A O 1
ATOM 838 N N . PHE A 1 103 ? -3.745 1.254 -6.751 1.00 95.62 103 PHE A N 1
ATOM 839 C CA . PHE A 1 103 ? -3.234 2.304 -5.868 1.00 95.62 103 PHE A CA 1
ATOM 840 C C . PHE A 1 103 ? -1.802 2.707 -6.225 1.00 95.62 103 PHE A C 1
ATOM 842 O O . PHE A 1 103 ? -1.074 1.956 -6.882 1.00 95.62 103 PHE A O 1
ATOM 849 N N . ILE A 1 104 ? -1.380 3.869 -5.723 1.00 96.50 104 ILE A N 1
ATOM 850 C CA . ILE A 1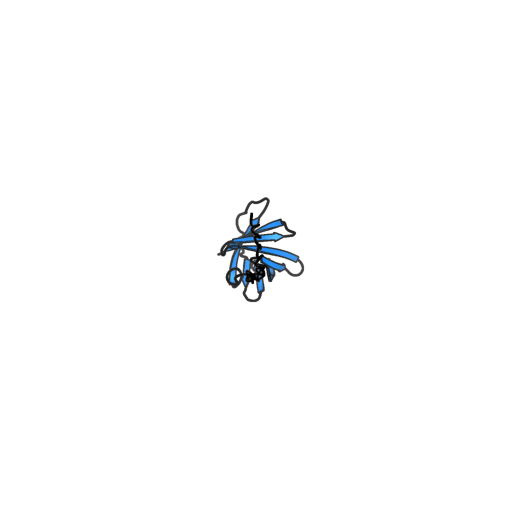 104 ? 0.020 4.314 -5.689 1.00 96.50 104 ILE A CA 1
ATOM 851 C C . ILE A 1 104 ? 0.433 4.534 -4.235 1.00 96.50 104 ILE A C 1
ATOM 853 O O . ILE A 1 104 ? -0.346 5.043 -3.433 1.00 96.50 104 ILE A O 1
ATOM 857 N N . VAL A 1 105 ? 1.657 4.138 -3.905 1.00 96.81 105 VAL A N 1
ATOM 858 C CA . VAL A 1 105 ? 2.282 4.369 -2.602 1.00 96.81 105 VAL A CA 1
ATOM 859 C C . VAL A 1 105 ? 3.257 5.522 -2.728 1.00 96.81 105 VAL A C 1
ATOM 861 O O . VAL A 1 105 ? 4.078 5.527 -3.647 1.00 96.81 105 VAL A O 1
ATOM 864 N N . PHE A 1 106 ? 3.205 6.447 -1.781 1.00 96.38 106 PHE A N 1
ATOM 865 C CA . PHE A 1 106 ? 4.088 7.594 -1.687 1.00 96.38 106 PHE A CA 1
ATOM 866 C C . PHE A 1 106 ? 4.946 7.490 -0.434 1.00 96.38 106 PHE A C 1
ATOM 868 O O . PHE A 1 106 ? 4.444 7.239 0.662 1.00 96.38 106 PHE A O 1
ATOM 875 N N . LYS A 1 107 ? 6.244 7.732 -0.591 1.00 95.12 107 LYS A N 1
ATOM 876 C CA . LYS A 1 107 ? 7.197 7.823 0.511 1.00 95.12 107 LYS A CA 1
ATOM 877 C C . LYS A 1 107 ? 7.903 9.167 0.423 1.00 95.12 107 LYS A C 1
ATOM 879 O O . LYS A 1 107 ? 8.461 9.502 -0.616 1.00 95.12 107 LYS A O 1
ATOM 884 N N . ASN A 1 108 ? 7.859 9.945 1.504 1.00 93.75 108 ASN A N 1
ATOM 885 C CA . ASN A 1 108 ? 8.385 11.317 1.542 1.00 93.75 108 ASN A CA 1
ATOM 886 C C . ASN A 1 108 ? 7.816 12.227 0.431 1.00 93.75 108 ASN A C 1
ATOM 888 O O . ASN A 1 108 ? 8.526 13.072 -0.102 1.00 93.75 108 ASN A O 1
ATOM 892 N N . GLY A 1 109 ? 6.543 12.035 0.068 1.00 92.94 109 GLY A N 1
ATOM 893 C CA . GLY A 1 109 ? 5.862 12.808 -0.979 1.00 92.94 109 GLY A CA 1
ATOM 894 C C . GLY A 1 109 ? 6.098 12.321 -2.412 1.00 92.94 109 GLY A C 1
ATOM 895 O O . GLY A 1 109 ? 5.405 12.776 -3.317 1.00 92.94 109 GLY A O 1
ATOM 896 N N . GLU A 1 110 ? 6.998 11.360 -2.623 1.00 94.56 110 GLU A N 1
ATOM 897 C CA . GLU A 1 110 ? 7.333 10.840 -3.950 1.00 94.56 110 GLU A CA 1
ATOM 898 C C . GLU A 1 110 ? 6.698 9.462 -4.193 1.00 94.56 110 GLU A C 1
ATOM 900 O O . GLU A 1 110 ? 6.698 8.622 -3.283 1.00 94.56 110 GLU A O 1
ATOM 905 N N . PRO A 1 111 ? 6.173 9.181 -5.402 1.00 95.75 111 PRO A N 1
ATOM 906 C CA . PRO A 1 111 ? 5.739 7.841 -5.778 1.00 95.75 111 PRO A CA 1
ATOM 907 C C . PRO A 1 111 ? 6.870 6.819 -5.605 1.00 95.75 111 PRO A C 1
ATOM 909 O O . PRO A 1 111 ? 7.972 7.011 -6.110 1.00 95.75 111 PRO A O 1
ATOM 912 N N . TYR A 1 112 ? 6.578 5.724 -4.910 1.00 94.06 112 TYR A N 1
ATOM 913 C CA . TYR A 1 112 ? 7.552 4.693 -4.544 1.00 94.06 112 TYR A CA 1
ATOM 914 C C . TYR A 1 112 ? 7.125 3.292 -5.004 1.00 94.06 112 TYR A C 1
ATOM 916 O O . TYR A 1 112 ? 7.940 2.515 -5.503 1.00 94.06 112 TYR A O 1
ATOM 924 N N . ARG A 1 113 ? 5.837 2.950 -4.873 1.00 96.88 113 ARG A N 1
ATOM 925 C CA . ARG A 1 113 ? 5.277 1.662 -5.323 1.00 96.88 113 ARG A CA 1
ATOM 926 C C . ARG A 1 113 ? 3.940 1.861 -6.020 1.00 96.88 113 ARG A C 1
ATOM 928 O O . ARG A 1 113 ? 3.271 2.875 -5.839 1.00 96.88 113 ARG A O 1
ATOM 935 N N . TRP A 1 114 ? 3.512 0.850 -6.762 1.00 97.50 114 TRP A N 1
ATOM 936 C CA . TRP A 1 114 ? 2.147 0.740 -7.271 1.00 97.50 114 TRP A CA 1
ATOM 937 C C . TRP A 1 114 ? 1.552 -0.610 -6.902 1.00 97.50 114 TRP A C 1
ATOM 939 O O . TRP A 1 114 ? 2.276 -1.598 -6.786 1.00 97.50 114 TRP A O 1
ATOM 949 N N . GLY A 1 115 ? 0.234 -0.652 -6.744 1.00 96.62 115 GLY A N 1
ATOM 950 C CA . GLY A 1 115 ? -0.510 -1.872 -6.466 1.00 96.62 115 GLY A CA 1
ATOM 951 C C . GLY A 1 115 ? -1.606 -2.112 -7.490 1.00 96.62 115 GLY A C 1
ATOM 952 O O . GLY A 1 115 ? -2.262 -1.168 -7.931 1.00 96.62 115 GLY A O 1
ATOM 953 N N . ARG A 1 116 ? -1.839 -3.383 -7.825 1.00 95.69 116 ARG A N 1
ATOM 954 C CA . ARG A 1 116 ? -3.029 -3.840 -8.552 1.00 95.69 116 ARG A CA 1
ATOM 955 C C . ARG A 1 116 ? -3.698 -4.991 -7.820 1.00 95.69 116 ARG 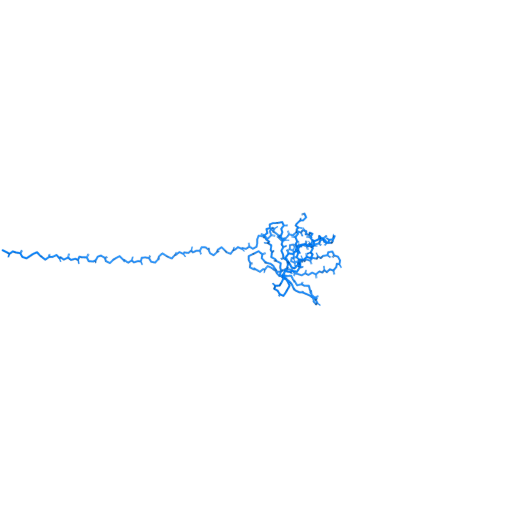A C 1
ATOM 957 O O . ARG A 1 116 ? -3.020 -5.927 -7.391 1.00 95.69 116 ARG A O 1
ATOM 964 N N . ARG A 1 117 ? -5.020 -4.912 -7.696 1.00 94.50 117 ARG A N 1
ATOM 965 C CA . ARG A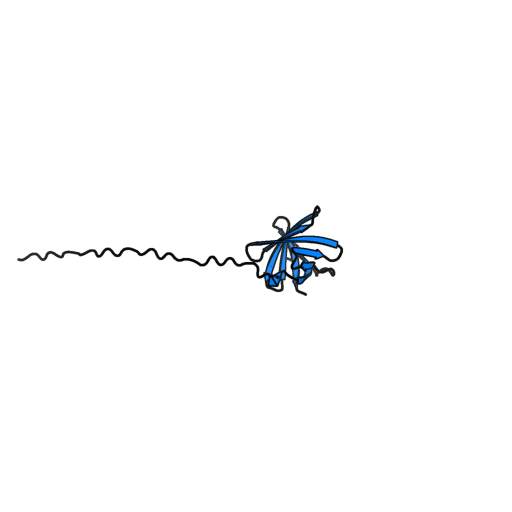 1 117 ? -5.825 -5.891 -6.961 1.00 94.50 117 ARG A CA 1
ATOM 966 C C . ARG A 1 117 ? -5.716 -7.283 -7.588 1.00 94.50 117 ARG A C 1
ATOM 968 O O . ARG A 1 117 ? -5.573 -7.402 -8.809 1.00 94.50 117 ARG A O 1
ATOM 975 N N . GLN A 1 118 ? -5.717 -8.306 -6.735 1.00 90.06 118 GLN A N 1
ATOM 976 C CA . GLN A 1 118 ? -5.810 -9.719 -7.112 1.00 90.06 118 GLN A CA 1
ATOM 977 C C . GLN A 1 118 ? -7.258 -10.188 -7.189 1.00 90.06 118 GLN A C 1
ATOM 979 O O . GLN A 1 118 ? -8.075 -9.708 -6.370 1.00 90.06 118 GLN A O 1
#

Radius of gyration: 27.0 Å; Cα contacts (8 Å, |Δi|>4): 212; chains: 1; bounding box: 61×86×31 Å